Protein AF-A0A1I0MB76-F1 (afdb_monomer)

Mean predicted aligned error: 10.56 Å

Secondary structure (DSSP, 8-state):
----PPP--------------PPP--PSSTT--HHHHHHHHHHHHHTS---HHHHHHHHHHHHHHSTTGGGSHHHHHHHHHHHHHHHHHHHTT--SHHHHHHHHH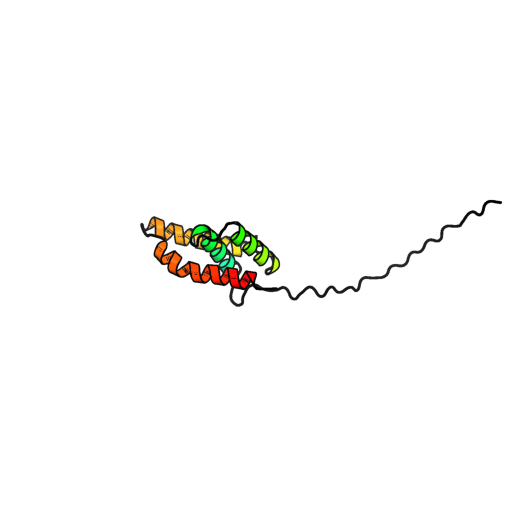HHHHHHHHHHT--

Radius of gyration: 24.71 Å; Cα contacts (8 Å, |Δi|>4): 115; chains: 1; bounding box: 90×26×50 Å

Structure (mmCIF, N/CA/C/O backbone):
data_AF-A0A1I0MB76-F1
#
_entry.id   AF-A0A1I0MB76-F1
#
loop_
_atom_site.group_PDB
_atom_site.id
_atom_site.type_symbol
_atom_site.label_atom_id
_atom_site.label_alt_id
_atom_site.label_comp_id
_atom_site.label_asym_id
_atom_site.label_entity_id
_atom_site.label_seq_id
_atom_site.pdbx_PDB_ins_code
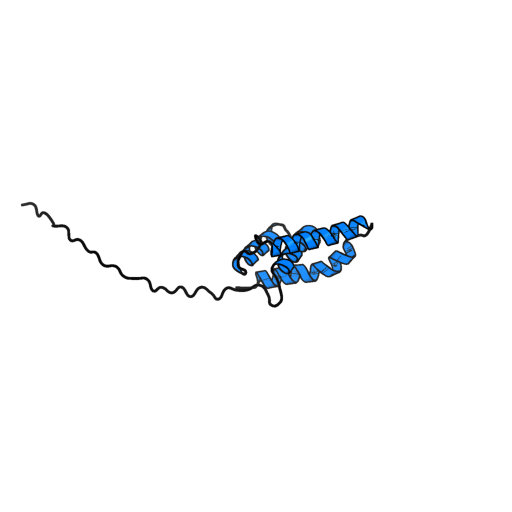_atom_site.Cartn_x
_atom_site.Cartn_y
_atom_site.Cartn_z
_atom_site.occupancy
_atom_site.B_iso_or_equiv
_atom_site.auth_seq_id
_atom_site.auth_comp_id
_atom_site.auth_asym_id
_atom_site.auth_atom_id
_atom_site.pdbx_PDB_model_num
ATOM 1 N N . MET A 1 1 ? 71.201 11.181 -28.711 1.00 39.00 1 MET A N 1
ATOM 2 C CA . MET A 1 1 ? 70.270 11.917 -29.597 1.00 39.00 1 MET A CA 1
ATOM 3 C C . MET A 1 1 ? 68.856 11.601 -29.126 1.00 39.00 1 MET A C 1
ATOM 5 O O . MET A 1 1 ? 68.553 10.429 -28.962 1.00 39.00 1 MET A O 1
ATOM 9 N N . ARG A 1 2 ? 68.070 12.619 -28.752 1.00 37.81 2 ARG A N 1
ATOM 10 C CA . ARG A 1 2 ? 66.749 12.488 -28.106 1.00 37.81 2 ARG A CA 1
ATOM 11 C C . ARG A 1 2 ? 65.664 12.572 -29.180 1.00 37.81 2 ARG A C 1
ATOM 13 O O . ARG A 1 2 ? 65.594 13.574 -29.882 1.00 37.81 2 ARG A O 1
ATOM 20 N N . THR A 1 3 ? 64.851 11.532 -29.305 1.00 42.84 3 THR A N 1
ATOM 21 C CA . THR A 1 3 ? 63.707 11.457 -30.220 1.00 42.84 3 THR A CA 1
ATOM 22 C C . THR A 1 3 ? 62.517 12.174 -29.584 1.00 42.84 3 THR A C 1
ATOM 24 O O . THR A 1 3 ? 62.000 11.731 -28.561 1.00 42.84 3 THR A O 1
ATOM 27 N N . ILE A 1 4 ? 62.106 13.307 -30.153 1.00 53.25 4 ILE A N 1
ATOM 28 C CA . ILE A 1 4 ? 60.871 14.003 -29.773 1.00 53.25 4 ILE A CA 1
ATOM 29 C C . ILE A 1 4 ? 59.750 13.385 -30.611 1.00 53.25 4 ILE A C 1
ATOM 31 O O . ILE A 1 4 ? 59.744 13.505 -31.834 1.00 53.25 4 ILE A O 1
ATOM 35 N N . ILE A 1 5 ? 58.844 12.668 -29.946 1.00 48.53 5 ILE A N 1
ATOM 36 C CA . ILE A 1 5 ? 57.662 12.049 -30.550 1.00 48.53 5 ILE A CA 1
ATOM 37 C C . ILE A 1 5 ? 56.612 13.147 -30.743 1.00 48.53 5 ILE A C 1
ATOM 39 O O . ILE A 1 5 ? 56.170 13.772 -29.779 1.00 48.53 5 ILE A O 1
ATOM 43 N N . ALA A 1 6 ? 56.249 13.397 -32.000 1.00 47.94 6 ALA A N 1
ATOM 44 C CA . ALA A 1 6 ? 55.205 14.334 -32.388 1.00 47.94 6 ALA A CA 1
ATOM 45 C C . ALA A 1 6 ? 53.816 13.770 -32.039 1.00 47.94 6 ALA A C 1
ATOM 47 O O . ALA A 1 6 ? 53.492 12.628 -32.369 1.00 47.94 6 ALA A O 1
ATOM 48 N N . LEU A 1 7 ? 53.004 14.591 -31.365 1.00 50.53 7 LEU A N 1
ATOM 49 C CA . LEU A 1 7 ? 51.611 14.301 -31.036 1.00 50.53 7 LEU A CA 1
ATOM 50 C C . LEU A 1 7 ? 50.786 14.088 -32.309 1.00 50.53 7 LEU A C 1
ATOM 52 O O . LEU A 1 7 ? 50.751 14.951 -33.183 1.00 50.53 7 LEU A O 1
ATOM 56 N N . SER A 1 8 ? 50.057 12.976 -32.358 1.00 47.44 8 SER A N 1
ATOM 57 C CA . SER A 1 8 ? 48.993 12.754 -33.336 1.00 47.44 8 SER A CA 1
ATOM 58 C C . SER A 1 8 ? 47.645 12.937 -32.644 1.00 47.44 8 SER A C 1
ATOM 60 O O . SER A 1 8 ? 47.273 12.154 -31.772 1.00 47.44 8 SER A O 1
ATOM 62 N N . PHE A 1 9 ? 46.928 13.993 -33.028 1.00 49.16 9 PHE A N 1
ATOM 63 C CA . PHE A 1 9 ? 45.505 14.164 -32.750 1.00 49.16 9 PHE A CA 1
ATOM 64 C C . PHE A 1 9 ? 44.727 13.082 -33.506 1.00 49.16 9 PHE A C 1
ATOM 66 O O . PHE A 1 9 ? 44.744 13.059 -34.734 1.00 49.16 9 PHE A O 1
ATOM 73 N N . ALA A 1 10 ? 44.026 12.213 -32.783 1.00 46.84 10 ALA A N 1
ATOM 74 C CA . ALA A 1 10 ? 43.053 11.294 -33.357 1.00 46.84 10 ALA A CA 1
ATOM 75 C C . ALA A 1 10 ? 41.665 11.662 -32.827 1.00 46.84 10 ALA A C 1
ATOM 77 O O . ALA A 1 10 ? 41.241 11.219 -31.762 1.00 46.84 10 ALA A O 1
ATOM 78 N N . ALA A 1 11 ? 40.977 12.517 -33.579 1.00 52.53 11 ALA A N 1
ATOM 79 C CA . ALA A 1 11 ? 39.536 12.660 -33.492 1.00 52.53 11 ALA A CA 1
ATOM 80 C C . ALA A 1 11 ? 38.907 11.587 -34.387 1.00 52.53 11 ALA A C 1
ATOM 82 O O . ALA A 1 11 ? 39.120 11.594 -35.597 1.00 52.53 11 ALA A O 1
ATOM 83 N N . ALA A 1 12 ? 38.122 10.683 -33.808 1.00 51.22 12 ALA A N 1
ATOM 84 C CA . ALA A 1 12 ? 37.139 9.913 -34.557 1.00 51.22 12 ALA A CA 1
ATOM 85 C C . ALA A 1 12 ? 35.989 9.541 -33.622 1.00 51.22 12 ALA A C 1
ATOM 87 O O . ALA A 1 12 ? 36.125 8.732 -32.707 1.00 51.22 12 ALA A O 1
ATOM 88 N N . ALA A 1 13 ? 34.861 10.200 -33.856 1.00 49.28 13 ALA A N 1
ATOM 89 C CA . ALA A 1 13 ? 33.577 9.877 -33.278 1.00 49.28 13 ALA A CA 1
ATOM 90 C C . ALA A 1 13 ? 33.028 8.587 -33.911 1.00 49.28 13 ALA A C 1
ATOM 92 O O . ALA A 1 13 ? 32.963 8.477 -35.132 1.00 49.28 13 ALA A O 1
ATOM 93 N N . ALA A 1 14 ? 32.579 7.654 -33.076 1.00 50.75 14 ALA A N 1
ATOM 94 C CA . ALA A 1 14 ? 31.676 6.559 -33.436 1.00 50.75 14 ALA A CA 1
ATOM 95 C C . ALA A 1 14 ? 30.699 6.401 -32.253 1.00 50.75 14 ALA A C 1
ATOM 97 O O . ALA A 1 14 ? 31.055 5.855 -31.217 1.00 50.75 14 ALA A O 1
ATOM 98 N N . TRP A 1 15 ? 29.619 7.184 -32.191 1.00 48.41 15 TRP A N 1
ATOM 99 C CA . TRP A 1 15 ? 28.280 6.839 -32.698 1.00 48.41 15 TRP A CA 1
ATOM 100 C C . TRP A 1 15 ? 27.774 5.470 -32.212 1.00 48.41 15 TRP A C 1
ATOM 102 O O . TRP A 1 15 ? 27.761 4.479 -32.931 1.00 48.41 15 TRP A O 1
ATOM 112 N N . SER A 1 16 ? 27.369 5.456 -30.942 1.00 52.72 16 SER A N 1
ATOM 113 C CA . SER A 1 16 ? 26.029 5.086 -30.466 1.00 52.72 16 SER A CA 1
ATOM 114 C C . SER A 1 16 ? 25.177 4.167 -31.352 1.00 52.72 16 SER A C 1
ATOM 116 O O . SER A 1 16 ? 24.320 4.667 -32.069 1.00 52.72 16 SER A O 1
ATOM 118 N N . VAL A 1 17 ? 25.287 2.841 -31.202 1.00 48.25 17 VAL A N 1
ATOM 119 C CA . VAL A 1 17 ? 24.149 1.922 -31.426 1.00 48.25 17 VAL A CA 1
ATOM 120 C C . VAL A 1 17 ? 24.273 0.674 -30.541 1.00 48.25 17 VAL A C 1
ATOM 122 O O . VAL A 1 17 ? 24.282 -0.458 -31.009 1.00 48.25 17 VAL A O 1
ATOM 125 N N . ALA A 1 18 ? 24.349 0.854 -29.225 1.00 46.25 18 ALA A N 1
ATOM 126 C CA . ALA A 1 18 ? 23.771 -0.150 -28.342 1.00 46.25 18 ALA A CA 1
ATOM 127 C C . ALA A 1 18 ? 22.366 0.354 -28.032 1.00 46.25 18 ALA A C 1
ATOM 129 O O . ALA A 1 18 ? 22.143 1.046 -27.040 1.00 46.25 18 ALA A O 1
ATOM 130 N N . ALA A 1 19 ? 21.432 0.068 -28.942 1.00 45.03 19 ALA A N 1
ATOM 131 C CA . ALA A 1 19 ? 20.027 0.010 -28.589 1.00 45.03 19 ALA A CA 1
ATOM 132 C C . ALA A 1 19 ? 19.914 -1.074 -27.513 1.00 45.03 19 ALA A C 1
ATOM 134 O O . ALA A 1 19 ? 19.706 -2.249 -27.802 1.00 45.03 19 ALA A O 1
ATOM 135 N N . LEU A 1 20 ? 20.154 -0.671 -26.263 1.00 51.59 20 LEU A N 1
ATOM 136 C CA . LEU A 1 20 ? 19.606 -1.330 -25.099 1.00 51.59 20 LEU A CA 1
ATOM 137 C C . LEU A 1 20 ? 18.125 -1.430 -25.424 1.00 51.59 20 LEU A C 1
ATOM 139 O O . LEU A 1 20 ? 17.416 -0.424 -25.410 1.00 51.59 20 LEU A O 1
ATOM 143 N N . ALA A 1 21 ? 17.694 -2.619 -25.837 1.00 46.84 21 ALA A N 1
ATOM 144 C CA . ALA A 1 21 ? 16.301 -2.983 -25.809 1.00 46.84 21 ALA A CA 1
ATOM 145 C C . ALA A 1 21 ? 15.891 -2.757 -24.356 1.00 46.84 21 ALA A C 1
ATOM 147 O O . ALA A 1 21 ? 16.174 -3.589 -23.494 1.00 46.84 21 ALA A O 1
ATOM 148 N N . ALA A 1 22 ? 15.357 -1.566 -24.069 1.00 48.94 22 ALA A N 1
ATOM 149 C CA . ALA A 1 22 ? 14.722 -1.300 -22.802 1.00 48.94 22 ALA A CA 1
ATOM 150 C C . ALA A 1 22 ? 13.741 -2.461 -22.638 1.00 48.94 22 ALA A C 1
ATOM 152 O O . ALA A 1 22 ? 12.964 -2.704 -23.574 1.00 48.94 22 ALA A O 1
ATOM 153 N N . PRO A 1 23 ? 13.843 -3.249 -21.552 1.00 52.69 23 PR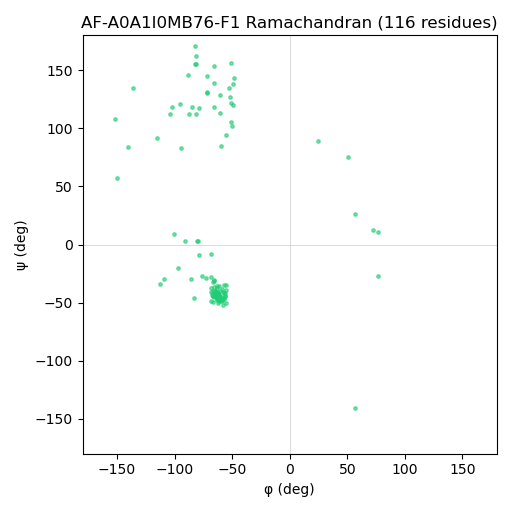O A N 1
ATOM 154 C CA . PRO A 1 23 ? 12.892 -4.321 -21.330 1.00 52.69 23 PRO A CA 1
ATOM 155 C C . PRO A 1 23 ? 11.497 -3.716 -21.507 1.00 52.69 23 PRO A C 1
ATOM 157 O O . PRO A 1 23 ? 11.301 -2.558 -21.110 1.00 52.69 23 PRO A O 1
ATOM 160 N N . PRO A 1 24 ? 10.566 -4.415 -22.185 1.00 54.28 24 PRO A N 1
ATOM 161 C CA . PRO A 1 24 ? 9.216 -3.897 -22.350 1.00 54.28 24 PRO A CA 1
ATOM 162 C C . PRO A 1 24 ? 8.760 -3.468 -20.965 1.00 54.28 24 PRO A C 1
AT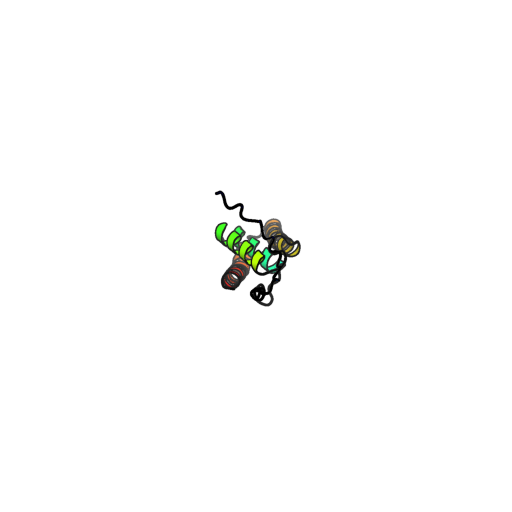OM 164 O O . PRO A 1 24 ? 8.829 -4.289 -20.058 1.00 54.28 24 PRO A O 1
ATOM 167 N N . ALA A 1 25 ? 8.429 -2.183 -20.791 1.00 56.56 25 ALA A N 1
ATOM 168 C CA . ALA A 1 25 ? 8.091 -1.640 -19.484 1.00 56.56 25 ALA A CA 1
ATOM 169 C C . ALA A 1 25 ? 7.033 -2.556 -18.868 1.00 56.56 25 ALA A C 1
ATOM 171 O O . ALA A 1 25 ? 5.897 -2.607 -19.356 1.00 56.56 25 ALA A O 1
ATOM 172 N N . SER A 1 26 ? 7.457 -3.365 -17.896 1.00 70.94 26 SER A N 1
ATOM 173 C CA . SER A 1 26 ? 6.606 -4.333 -17.231 1.00 70.94 26 SER A CA 1
ATOM 174 C C . SER A 1 26 ? 5.512 -3.503 -16.586 1.00 70.94 26 SER A C 1
ATOM 176 O O . SER A 1 26 ? 5.806 -2.664 -15.754 1.00 70.94 26 SER A O 1
ATOM 178 N N . ARG A 1 27 ? 4.267 -3.628 -17.041 1.00 86.12 27 ARG A N 1
ATOM 179 C CA . ARG A 1 27 ? 3.161 -2.830 -16.499 1.00 86.12 27 ARG A CA 1
ATOM 180 C C . ARG A 1 27 ? 2.663 -3.467 -15.212 1.00 86.12 27 ARG A C 1
ATOM 182 O O . ARG A 1 27 ? 2.891 -4.653 -14.987 1.00 86.12 27 ARG A O 1
ATOM 189 N N . LEU A 1 28 ? 1.928 -2.704 -14.408 1.00 90.25 28 LEU A N 1
ATOM 190 C CA . LEU A 1 28 ? 1.142 -3.266 -13.308 1.00 90.25 28 LEU A CA 1
ATOM 191 C C . LEU A 1 28 ? 0.247 -4.427 -13.794 1.00 90.25 28 LEU A C 1
ATOM 193 O O . LEU A 1 28 ? -0.081 -4.488 -14.988 1.00 90.25 28 LEU A O 1
ATOM 197 N N . PRO A 1 29 ? -0.161 -5.346 -12.893 1.00 90.81 29 PRO A N 1
ATOM 198 C CA . PRO A 1 29 ? -1.072 -6.431 -13.243 1.00 90.81 29 PRO A CA 1
ATOM 199 C C . PRO A 1 29 ? -2.297 -5.928 -14.021 1.00 90.81 29 PRO A C 1
ATOM 201 O O . PRO A 1 29 ? -2.809 -4.840 -13.757 1.00 90.81 29 PRO A O 1
ATOM 204 N N . GLN A 1 30 ? -2.773 -6.710 -14.996 1.00 87.19 30 GLN A N 1
ATOM 205 C CA . GLN A 1 30 ? -3.872 -6.282 -15.870 1.00 87.19 30 GLN A CA 1
ATOM 206 C C . GLN A 1 30 ? -5.092 -5.813 -15.066 1.00 87.19 30 GLN A C 1
ATOM 208 O O . GLN A 1 30 ? -5.506 -6.470 -14.111 1.00 87.19 30 GLN A O 1
ATOM 213 N N . GLY A 1 31 ? -5.661 -4.674 -15.470 1.00 83.31 31 GLY A N 1
ATOM 214 C CA . GLY A 1 31 ? -6.817 -4.072 -14.804 1.00 83.31 31 GLY A CA 1
ATOM 215 C C . GLY A 1 31 ? -6.516 -3.434 -13.444 1.00 83.31 31 GLY A C 1
ATOM 216 O O . GLY A 1 31 ? -7.460 -3.137 -12.728 1.00 83.31 31 GLY A O 1
ATOM 217 N N . THR A 1 32 ? -5.241 -3.247 -13.085 1.00 90.50 32 THR A N 1
ATOM 218 C CA . THR A 1 32 ? -4.826 -2.516 -11.877 1.00 90.50 32 THR A CA 1
ATOM 219 C C . THR A 1 32 ? -4.364 -1.112 -12.250 1.00 90.50 32 THR A C 1
ATOM 221 O O . THR A 1 32 ? -3.382 -0.960 -12.984 1.00 90.50 32 THR A O 1
ATOM 224 N N . GLY A 1 33 ? -5.057 -0.098 -11.733 1.00 93.75 33 GLY A N 1
ATOM 225 C CA . GLY A 1 33 ? -4.623 1.296 -11.798 1.00 93.75 33 GLY A CA 1
ATOM 226 C C . GLY A 1 33 ? -3.604 1.663 -10.711 1.00 93.75 33 GLY A C 1
ATOM 227 O O . GLY A 1 33 ? -3.326 0.894 -9.788 1.00 93.75 33 GLY A O 1
ATOM 228 N N . LEU A 1 34 ? -3.015 2.858 -10.814 1.00 95.81 34 LEU 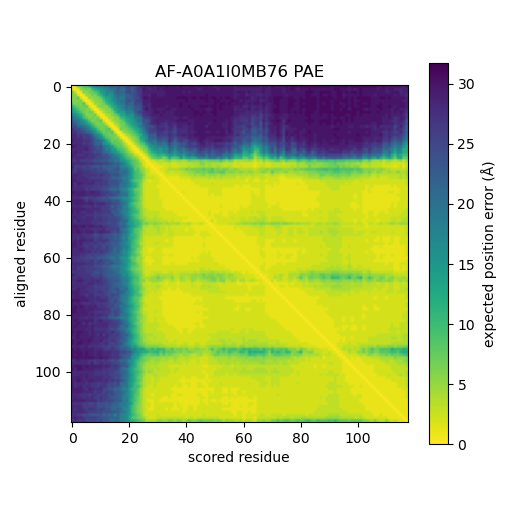A N 1
ATOM 229 C CA . LEU A 1 34 ? -2.134 3.383 -9.761 1.00 95.81 34 LEU A CA 1
ATOM 230 C C . LEU A 1 34 ? -2.903 3.668 -8.464 1.00 95.81 34 LEU A C 1
ATOM 232 O O . LEU A 1 34 ? -2.362 3.467 -7.380 1.00 95.81 34 LEU A O 1
ATOM 236 N N . ASP A 1 35 ? -4.166 4.059 -8.574 1.00 96.81 35 ASP A N 1
ATOM 237 C CA . ASP A 1 35 ? -5.118 4.209 -7.475 1.00 96.81 35 ASP A CA 1
ATOM 238 C C . ASP A 1 35 ? -5.399 2.876 -6.763 1.00 96.81 35 ASP A C 1
ATOM 240 O O . ASP A 1 35 ? -5.252 2.794 -5.541 1.00 96.81 35 ASP A O 1
ATOM 244 N N . ASP A 1 36 ? -5.680 1.797 -7.504 1.00 97.00 36 ASP A N 1
ATOM 245 C CA . ASP A 1 36 ? -5.796 0.447 -6.930 1.00 97.00 36 ASP A CA 1
ATOM 246 C C . ASP A 1 36 ? -4.514 0.056 -6.180 1.00 97.00 36 ASP A C 1
ATOM 248 O O . ASP A 1 36 ? -4.555 -0.522 -5.086 1.00 97.00 36 ASP A O 1
ATOM 252 N N . ALA A 1 37 ? -3.356 0.381 -6.766 1.00 97.12 37 ALA A N 1
ATOM 253 C CA . ALA A 1 37 ? -2.068 0.087 -6.164 1.00 97.12 37 ALA A CA 1
ATOM 254 C C . ALA A 1 37 ? -1.856 0.866 -4.854 1.00 97.12 37 ALA A C 1
ATOM 256 O O . ALA A 1 37 ? -1.378 0.282 -3.877 1.00 97.12 37 ALA A O 1
ATOM 257 N N . GLY A 1 38 ? -2.262 2.136 -4.811 1.00 97.94 38 GLY A N 1
ATOM 258 C CA . GLY A 1 38 ? -2.245 2.978 -3.618 1.00 97.94 38 GLY A CA 1
ATOM 259 C C . GLY A 1 38 ? -3.165 2.467 -2.512 1.00 97.94 38 GLY A C 1
ATOM 260 O O . GLY A 1 38 ? -2.733 2.316 -1.364 1.00 97.94 38 GLY A O 1
ATOM 261 N N . MET A 1 39 ? -4.404 2.098 -2.855 1.00 98.44 39 MET A N 1
ATOM 262 C CA . MET A 1 39 ? -5.339 1.479 -1.908 1.00 98.44 39 MET A CA 1
ATOM 263 C C . MET A 1 39 ? -4.752 0.199 -1.307 1.00 98.44 39 MET A C 1
ATOM 265 O O . MET A 1 39 ? -4.787 0.003 -0.089 1.00 98.44 39 MET A O 1
ATOM 269 N N . ALA A 1 40 ? -4.177 -0.667 -2.147 1.00 98.00 40 ALA A N 1
ATOM 270 C CA . ALA A 1 40 ? -3.582 -1.919 -1.697 1.00 98.00 40 ALA A CA 1
ATOM 271 C C . ALA A 1 40 ? -2.374 -1.697 -0.780 1.00 98.00 40 ALA A C 1
ATOM 273 O O . ALA A 1 40 ? -2.274 -2.377 0.241 1.00 98.00 40 ALA A O 1
ATOM 274 N N . ALA A 1 41 ? -1.500 -0.728 -1.081 1.00 97.88 41 ALA A N 1
ATOM 275 C CA . ALA A 1 41 ? -0.382 -0.371 -0.204 1.00 97.88 41 ALA A CA 1
ATOM 276 C C . ALA A 1 41 ? -0.871 0.092 1.174 1.00 97.88 41 ALA A C 1
ATOM 278 O O . ALA A 1 41 ? -0.340 -0.342 2.201 1.00 97.88 41 ALA A O 1
ATOM 279 N N . TRP A 1 42 ? -1.895 0.950 1.199 1.00 98.38 42 TRP A N 1
ATOM 280 C CA . TRP A 1 42 ? -2.441 1.472 2.445 1.00 98.38 42 TRP A CA 1
ATOM 281 C C . TRP A 1 42 ? -3.115 0.369 3.267 1.00 98.38 42 TRP A C 1
ATOM 283 O O . TRP A 1 42 ? -2.785 0.196 4.442 1.00 98.38 42 TRP A O 1
ATOM 293 N N . TYR A 1 43 ? -4.001 -0.430 2.660 1.00 98.25 43 TYR A N 1
ATOM 294 C CA . TYR A 1 43 ? -4.665 -1.534 3.357 1.00 98.25 43 TYR A CA 1
ATOM 295 C C . TYR A 1 43 ? -3.677 -2.583 3.850 1.00 98.25 43 TYR A C 1
ATOM 297 O O . TYR A 1 43 ? -3.801 -3.040 4.984 1.00 98.25 43 TYR A O 1
ATOM 305 N N . ALA A 1 44 ? -2.678 -2.938 3.042 1.00 97.12 44 ALA A N 1
ATOM 306 C CA . ALA A 1 44 ? -1.683 -3.921 3.433 1.00 97.12 44 ALA A CA 1
ATOM 307 C C . ALA A 1 44 ? -0.933 -3.496 4.702 1.00 97.12 44 ALA A C 1
ATOM 309 O O . ALA A 1 44 ? -0.862 -4.277 5.650 1.00 97.12 44 ALA A O 1
ATOM 310 N N . GLY A 1 45 ? -0.441 -2.254 4.745 1.00 96.75 45 GLY A N 1
ATOM 311 C CA . GLY A 1 45 ? 0.318 -1.743 5.889 1.00 96.75 45 GLY A CA 1
ATOM 312 C C . GLY A 1 45 ? -0.522 -1.449 7.135 1.00 96.75 45 GLY A C 1
ATOM 313 O O . GLY A 1 45 ? -0.004 -1.547 8.242 1.00 96.75 45 GLY A O 1
ATOM 314 N N . ASN A 1 46 ? -1.805 -1.098 6.978 1.00 96.44 46 ASN A N 1
ATOM 315 C CA . ASN A 1 46 ? -2.623 -0.592 8.091 1.00 96.44 46 ASN A CA 1
ATOM 316 C C . ASN A 1 46 ? -3.717 -1.554 8.573 1.00 96.44 46 ASN A C 1
ATOM 318 O O . ASN A 1 46 ? -4.077 -1.511 9.747 1.00 96.44 46 ASN A O 1
ATOM 322 N N . LEU A 1 47 ? -4.266 -2.403 7.698 1.00 95.38 47 LEU A N 1
ATOM 323 C CA . LEU A 1 47 ? -5.330 -3.356 8.047 1.00 95.38 47 LEU A CA 1
ATOM 324 C C . LEU A 1 47 ? -4.872 -4.812 7.978 1.00 95.38 47 LEU A C 1
ATOM 326 O O . LEU A 1 47 ? -5.330 -5.628 8.771 1.00 95.38 47 LEU A O 1
ATOM 330 N N . CYS A 1 48 ? -3.979 -5.145 7.046 1.00 96.38 48 CYS A N 1
ATOM 331 C CA . CYS A 1 48 ? -3.632 -6.537 6.744 1.00 96.38 48 CYS A CA 1
ATOM 332 C C . CYS A 1 48 ? -2.321 -7.002 7.375 1.00 96.38 48 CYS A C 1
ATOM 334 O O . CYS A 1 48 ? -1.852 -8.090 7.052 1.00 96.38 48 CYS A O 1
ATOM 336 N N . GLN A 1 49 ? -1.732 -6.186 8.256 1.00 94.00 49 GLN A N 1
ATOM 337 C CA . GLN A 1 49 ? -0.511 -6.509 9.000 1.00 94.00 49 GLN A CA 1
ATOM 338 C C . GLN A 1 49 ? 0.690 -6.868 8.104 1.00 94.00 49 GLN A C 1
ATOM 340 O O . GLN A 1 49 ? 1.600 -7.576 8.536 1.00 94.00 49 GLN A O 1
ATOM 345 N N . ALA A 1 50 ? 0.730 -6.374 6.862 1.00 96.38 50 ALA A N 1
ATOM 346 C CA . ALA A 1 50 ? 1.931 -6.482 6.048 1.00 96.38 50 ALA A CA 1
ATOM 347 C C . ALA A 1 50 ? 3.042 -5.641 6.686 1.00 96.38 50 ALA A C 1
ATOM 349 O O . ALA A 1 50 ? 2.808 -4.527 7.159 1.00 96.38 50 ALA A O 1
ATOM 350 N N . SER A 1 51 ? 4.265 -6.166 6.692 1.00 97.31 51 SER A N 1
ATOM 351 C CA . SER A 1 51 ? 5.397 -5.439 7.254 1.00 97.31 51 SER A CA 1
ATOM 352 C C . SER A 1 51 ? 5.702 -4.178 6.438 1.00 97.31 51 SER A C 1
ATOM 354 O O . SER A 1 51 ? 5.481 -4.117 5.223 1.00 97.31 51 SER A O 1
ATOM 356 N N . THR A 1 52 ? 6.300 -3.179 7.089 1.00 96.44 52 THR A N 1
ATOM 357 C CA . THR A 1 52 ? 6.765 -1.959 6.414 1.00 96.44 52 THR A CA 1
ATOM 358 C C . THR A 1 52 ? 7.727 -2.274 5.266 1.00 96.44 52 THR A C 1
ATOM 360 O O . THR A 1 52 ? 7.679 -1.615 4.230 1.00 96.44 52 THR A O 1
ATOM 363 N N . SER A 1 53 ? 8.566 -3.310 5.401 1.0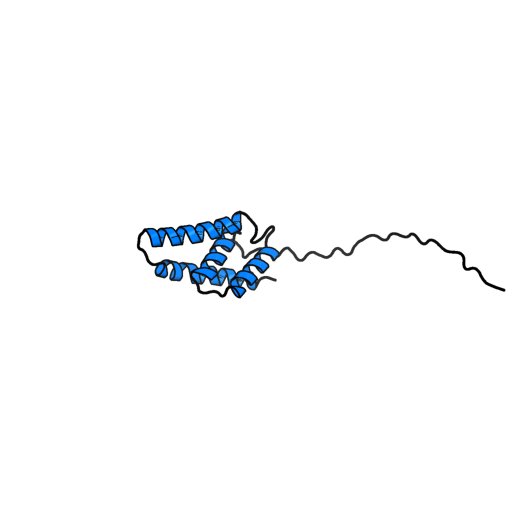0 97.56 53 SER A N 1
ATOM 364 C CA . SER A 1 53 ? 9.483 -3.733 4.337 1.00 97.56 53 SER A CA 1
ATOM 365 C C . SER A 1 53 ? 8.754 -4.322 3.127 1.00 97.56 53 SER A C 1
ATOM 367 O O . SER A 1 53 ? 9.146 -4.037 1.994 1.00 97.56 53 SER A O 1
ATOM 369 N N . THR A 1 54 ? 7.673 -5.081 3.332 1.00 97.81 54 THR A N 1
ATOM 370 C CA . THR A 1 54 ? 6.823 -5.581 2.243 1.00 97.81 54 THR A CA 1
ATOM 371 C C . THR A 1 54 ? 6.160 -4.428 1.497 1.00 97.81 54 THR A C 1
ATOM 373 O O . THR A 1 54 ? 6.228 -4.379 0.270 1.00 97.81 54 THR A O 1
ATOM 376 N N . VAL A 1 55 ? 5.577 -3.466 2.217 1.00 97.94 55 VAL A N 1
ATOM 377 C CA . VAL A 1 55 ? 4.923 -2.301 1.598 1.00 97.94 55 VAL A CA 1
ATOM 378 C C . VAL A 1 55 ? 5.936 -1.431 0.848 1.00 97.94 55 VAL A C 1
ATOM 380 O O . VAL A 1 55 ? 5.646 -0.969 -0.254 1.00 97.94 55 VAL A O 1
ATOM 383 N N . GLN A 1 56 ? 7.139 -1.240 1.394 1.00 98.06 56 GLN A N 1
ATOM 384 C CA . GLN A 1 56 ? 8.193 -0.489 0.716 1.00 98.06 56 GLN A CA 1
ATOM 385 C C . GLN A 1 56 ? 8.671 -1.197 -0.557 1.00 98.06 56 GLN A C 1
ATOM 387 O O . GLN A 1 56 ? 8.790 -0.562 -1.601 1.00 98.06 56 GLN A O 1
ATOM 392 N N . SER A 1 57 ? 8.893 -2.513 -0.489 1.00 97.94 57 SER A N 1
ATOM 393 C CA . SER A 1 57 ? 9.292 -3.313 -1.656 1.00 97.94 57 SER A CA 1
ATOM 394 C C . SER A 1 57 ? 8.230 -3.253 -2.752 1.00 97.94 57 SER A C 1
ATOM 396 O O . SER A 1 57 ? 8.557 -3.099 -3.927 1.00 97.94 57 SER A O 1
ATOM 398 N N . TYR A 1 58 ? 6.957 -3.298 -2.358 1.00 98.12 58 TYR A N 1
ATOM 399 C CA . TYR A 1 58 ? 5.833 -3.128 -3.266 1.00 98.12 58 TYR A CA 1
ATOM 400 C C . TYR A 1 58 ? 5.831 -1.756 -3.948 1.00 98.12 58 TYR A C 1
ATOM 402 O O . TYR A 1 58 ? 5.734 -1.703 -5.170 1.00 98.12 58 TYR A O 1
ATOM 410 N N . ARG A 1 59 ? 6.015 -0.653 -3.207 1.00 97.81 59 ARG A N 1
ATOM 411 C CA . ARG A 1 59 ? 6.120 0.698 -3.796 1.00 97.81 59 ARG A CA 1
ATOM 412 C C . ARG A 1 59 ? 7.265 0.801 -4.792 1.00 97.81 59 ARG A C 1
ATOM 414 O O . ARG A 1 59 ? 7.047 1.231 -5.915 1.00 97.81 59 ARG A O 1
ATOM 421 N N . THR A 1 60 ? 8.447 0.315 -4.420 1.00 97.00 60 THR A N 1
ATOM 422 C CA . THR A 1 60 ? 9.610 0.282 -5.315 1.00 97.00 60 THR A CA 1
ATOM 423 C C . THR A 1 60 ? 9.334 -0.532 -6.576 1.00 97.00 60 THR A C 1
ATOM 425 O O . THR A 1 60 ? 9.748 -0.143 -7.666 1.00 97.00 60 THR A O 1
ATOM 428 N N . LYS A 1 61 ? 8.603 -1.647 -6.461 1.00 96.19 61 LYS A N 1
ATOM 429 C CA . LYS A 1 61 ? 8.194 -2.415 -7.635 1.00 96.19 61 LYS A CA 1
ATOM 430 C C . LYS A 1 61 ? 7.188 -1.636 -8.484 1.00 96.19 61 LYS A C 1
ATOM 432 O O . LYS A 1 61 ? 7.373 -1.566 -9.689 1.00 96.19 61 LYS A O 1
ATOM 437 N N . VAL A 1 62 ? 6.188 -0.984 -7.891 1.00 96.31 62 VAL A N 1
ATOM 438 C CA . VAL A 1 62 ? 5.248 -0.101 -8.609 1.00 96.31 62 VAL A CA 1
ATOM 439 C C . VAL A 1 62 ? 5.984 1.027 -9.347 1.00 96.31 62 VAL A C 1
ATOM 441 O O . VAL A 1 62 ? 5.667 1.286 -10.506 1.00 96.31 62 VAL A O 1
ATOM 444 N N . ASP A 1 63 ? 6.999 1.637 -8.730 1.00 95.56 63 ASP A N 1
ATOM 445 C CA . ASP A 1 63 ? 7.839 2.676 -9.346 1.00 95.56 63 ASP A CA 1
ATOM 446 C C . ASP A 1 63 ? 8.592 2.172 -10.582 1.00 95.56 63 ASP A C 1
ATOM 448 O O . ASP A 1 63 ? 8.762 2.906 -11.553 1.00 95.56 63 ASP A O 1
ATOM 452 N N . ALA A 1 64 ? 9.020 0.909 -10.565 1.00 93.81 64 ALA A N 1
ATOM 453 C CA . ALA A 1 64 ? 9.675 0.278 -11.706 1.00 93.81 64 ALA A CA 1
ATOM 454 C C . ALA A 1 64 ? 8.689 -0.112 -12.823 1.00 93.81 64 ALA A C 1
ATOM 456 O O . ALA A 1 64 ? 9.087 -0.195 -13.985 1.00 93.81 64 ALA A O 1
ATOM 457 N N . LEU A 1 65 ? 7.424 -0.372 -12.476 1.00 92.88 65 LEU A N 1
ATOM 458 C CA . LEU A 1 65 ? 6.419 -0.920 -13.391 1.00 92.88 65 LEU A CA 1
ATOM 459 C C . LEU A 1 65 ? 5.503 0.135 -14.036 1.00 92.88 65 LEU A C 1
ATOM 461 O O . LEU A 1 65 ? 4.841 -0.125 -15.042 1.00 92.88 65 LEU A O 1
ATOM 465 N N . SER A 1 66 ? 5.405 1.326 -13.451 1.00 91.25 66 SER A N 1
ATOM 466 C CA . SER A 1 66 ? 4.485 2.360 -13.918 1.00 91.25 66 SER A CA 1
ATOM 467 C C . SER A 1 66 ? 5.158 3.728 -13.958 1.00 91.25 66 SER A C 1
ATOM 469 O O . SER A 1 66 ? 5.795 4.113 -12.979 1.00 91.25 66 SER A O 1
ATOM 471 N N . PRO A 1 67 ? 4.983 4.518 -15.037 1.00 86.75 67 PRO A N 1
ATOM 472 C CA . PRO A 1 67 ? 5.465 5.893 -15.083 1.00 86.75 67 PRO A CA 1
ATOM 473 C C . PRO A 1 67 ? 4.994 6.699 -13.866 1.00 86.75 67 PRO A C 1
ATOM 475 O O . PRO A 1 67 ? 3.805 6.725 -13.554 1.00 86.75 67 PRO A O 1
ATOM 478 N N . GLY A 1 68 ? 5.938 7.326 -13.164 1.00 85.12 68 GLY A N 1
ATOM 479 C CA . GLY A 1 68 ? 5.695 8.103 -11.942 1.00 85.12 68 GLY A CA 1
ATOM 480 C C . GLY A 1 68 ? 5.449 7.270 -10.676 1.00 85.12 68 GLY A C 1
ATOM 481 O O . GLY A 1 68 ? 5.745 7.745 -9.581 1.00 85.12 68 GLY A O 1
ATOM 482 N N . GLY A 1 69 ? 4.939 6.043 -10.812 1.00 92.69 69 GLY A N 1
ATOM 483 C CA . GLY A 1 69 ? 4.824 5.080 -9.723 1.00 92.69 69 GLY A CA 1
ATOM 484 C C . GLY A 1 69 ? 4.032 5.564 -8.508 1.00 92.69 69 GLY A C 1
ATOM 485 O O . GLY A 1 69 ? 3.014 6.253 -8.611 1.00 92.69 69 GLY A O 1
ATOM 486 N N . SER A 1 70 ? 4.539 5.197 -7.337 1.00 95.62 70 SER A N 1
ATOM 487 C CA . SER A 1 70 ? 3.994 5.512 -6.020 1.00 95.62 70 SER A CA 1
ATOM 488 C C . SER A 1 70 ? 4.083 6.989 -5.623 1.00 95.62 70 SER A C 1
ATOM 490 O O . SER A 1 70 ? 3.484 7.374 -4.623 1.00 95.62 70 SER A O 1
ATOM 492 N N . GLY A 1 71 ? 4.784 7.820 -6.403 1.00 95.06 71 GLY A N 1
ATOM 493 C CA . GLY A 1 71 ? 4.840 9.275 -6.220 1.00 95.06 71 GLY A CA 1
ATOM 494 C C . GLY A 1 71 ? 3.771 10.053 -6.994 1.00 95.06 71 GLY A C 1
ATOM 495 O O . GLY A 1 71 ? 3.792 11.284 -7.004 1.00 95.06 71 GLY A O 1
ATOM 496 N N . THR A 1 72 ? 2.867 9.369 -7.700 1.00 96.56 72 THR A N 1
ATOM 497 C CA . THR A 1 72 ? 1.831 10.019 -8.516 1.00 96.56 72 THR A CA 1
ATOM 498 C C . THR A 1 72 ? 0.616 10.459 -7.696 1.00 96.56 72 THR A C 1
ATOM 500 O O . THR A 1 72 ? 0.300 9.850 -6.670 1.00 96.56 72 THR A O 1
ATOM 503 N N . PRO A 1 73 ? -0.132 11.475 -8.175 1.00 97.88 73 PRO A N 1
ATOM 504 C CA . PRO A 1 73 ? -1.415 11.844 -7.587 1.00 97.88 73 PRO A CA 1
ATOM 505 C C . PRO A 1 73 ? -2.405 10.678 -7.515 1.00 97.88 73 PRO A C 1
ATOM 507 O O . PRO A 1 73 ? -3.077 10.548 -6.499 1.00 97.88 73 PRO A O 1
ATOM 510 N N . ASP A 1 74 ? -2.459 9.823 -8.541 1.00 97.38 74 ASP A N 1
ATOM 511 C CA . ASP A 1 74 ? -3.385 8.683 -8.598 1.00 97.38 74 ASP A CA 1
ATOM 512 C C . ASP A 1 74 ? -3.083 7.661 -7.500 1.00 97.38 74 ASP A C 1
ATOM 514 O O . ASP A 1 74 ? -3.984 7.221 -6.788 1.00 97.38 74 ASP A O 1
ATOM 518 N N . PHE A 1 75 ? -1.802 7.342 -7.292 1.00 98.12 75 PHE A N 1
ATOM 519 C CA . PHE A 1 75 ? -1.400 6.450 -6.211 1.00 98.12 75 PHE A CA 1
ATOM 520 C C . PHE A 1 75 ? -1.781 7.018 -4.841 1.00 98.12 75 PHE A C 1
ATOM 522 O O . PHE A 1 75 ? -2.404 6.335 -4.027 1.00 98.12 75 PHE A O 1
ATOM 529 N N . HIS A 1 76 ? -1.458 8.287 -4.588 1.00 98.38 76 HIS A N 1
ATOM 530 C CA . HIS A 1 76 ? -1.816 8.938 -3.328 1.00 98.38 76 HIS A CA 1
ATOM 531 C C . HIS A 1 76 ? -3.328 9.094 -3.145 1.00 98.38 76 HIS A C 1
ATOM 533 O O . HIS A 1 76 ? -3.818 9.055 -2.017 1.00 98.38 76 HIS A O 1
ATOM 539 N N . GLU A 1 77 ? -4.086 9.251 -4.228 1.00 98.25 77 GLU A N 1
ATOM 540 C CA . GLU A 1 77 ? -5.543 9.271 -4.176 1.00 98.25 77 GLU A CA 1
ATOM 541 C C . GLU A 1 77 ? -6.097 7.923 -3.711 1.00 98.25 77 GLU A C 1
ATOM 543 O O . GLU A 1 77 ? -6.923 7.897 -2.801 1.00 98.25 77 GLU A O 1
ATOM 548 N N . GLY A 1 78 ? -5.563 6.809 -4.213 1.00 98.19 78 GLY A N 1
ATOM 549 C CA . GLY A 1 78 ? -5.893 5.480 -3.701 1.00 98.19 78 GLY A CA 1
ATOM 550 C C . GLY A 1 78 ? -5.625 5.326 -2.198 1.00 98.19 78 GLY A C 1
ATOM 551 O O . GLY A 1 78 ? -6.468 4.831 -1.448 1.00 98.19 78 GLY A O 1
ATOM 552 N N . GLU A 1 79 ? -4.481 5.808 -1.709 1.00 98.44 79 GLU A N 1
ATOM 553 C CA . GLU A 1 79 ? -4.177 5.789 -0.269 1.00 98.44 79 GLU A CA 1
ATOM 554 C C . GLU A 1 79 ? -5.179 6.613 0.548 1.00 98.44 79 GLU A C 1
ATOM 556 O O . GLU A 1 79 ? -5.653 6.169 1.599 1.00 98.44 79 GLU A O 1
ATOM 561 N N . ARG A 1 80 ? -5.524 7.811 0.060 1.00 98.56 80 ARG A N 1
ATOM 562 C CA . ARG A 1 80 ? -6.516 8.685 0.697 1.00 98.56 80 ARG A CA 1
ATOM 563 C C . ARG A 1 80 ? -7.899 8.051 0.717 1.00 98.56 80 ARG A C 1
ATOM 565 O O . ARG A 1 80 ? -8.572 8.138 1.743 1.00 98.56 80 ARG A O 1
ATOM 572 N N . GLN A 1 81 ? -8.313 7.392 -0.362 1.00 98.31 81 GLN A N 1
ATOM 573 C CA . GLN A 1 81 ? -9.590 6.682 -0.422 1.00 98.31 81 GLN A CA 1
ATOM 574 C C . GLN A 1 81 ? -9.642 5.540 0.593 1.00 98.31 81 GLN A C 1
ATOM 576 O O . GLN A 1 81 ? -10.607 5.436 1.351 1.00 98.31 81 GLN A O 1
ATOM 581 N N . ALA A 1 82 ? -8.585 4.729 0.681 1.00 97.81 82 ALA A N 1
ATOM 582 C CA . ALA A 1 82 ? -8.509 3.644 1.654 1.00 97.81 82 ALA A CA 1
ATOM 583 C C . ALA A 1 82 ? -8.598 4.156 3.104 1.00 97.81 82 ALA A C 1
ATOM 585 O O . ALA A 1 82 ? -9.372 3.622 3.907 1.00 97.81 82 ALA A O 1
ATOM 586 N N . LEU A 1 83 ? -7.870 5.234 3.415 1.00 98.00 83 LEU A N 1
ATOM 587 C CA . LEU A 1 83 ? -7.945 5.922 4.704 1.00 98.00 83 LEU A CA 1
ATOM 588 C C . LEU A 1 83 ? -9.348 6.489 4.975 1.00 98.00 83 LEU A C 1
ATOM 590 O O . LEU A 1 83 ? -9.861 6.347 6.084 1.00 98.00 83 LEU A O 1
ATOM 594 N N . SER A 1 84 ? -9.969 7.125 3.979 1.00 98.12 84 SER A N 1
ATOM 595 C CA . SER A 1 84 ? -11.302 7.726 4.089 1.00 98.12 84 SER A CA 1
ATOM 596 C C . SER A 1 84 ? -12.363 6.680 4.428 1.00 98.12 84 SER A C 1
ATOM 598 O O . SER A 1 84 ? -13.098 6.864 5.396 1.00 98.12 84 SER A O 1
ATOM 600 N N . ILE A 1 85 ? -12.365 5.542 3.724 1.00 97.06 85 ILE A N 1
ATOM 601 C CA . ILE A 1 85 ? -13.271 4.413 3.984 1.00 97.06 85 ILE A CA 1
ATOM 602 C C . ILE A 1 85 ? -13.116 3.914 5.427 1.00 97.06 85 ILE A C 1
ATOM 604 O O . ILE A 1 85 ? -14.103 3.721 6.136 1.00 97.06 85 ILE A O 1
ATOM 608 N N . VAL A 1 86 ? -11.876 3.731 5.892 1.00 96.44 86 VAL A N 1
ATOM 609 C CA . VAL A 1 86 ? -11.615 3.292 7.272 1.00 96.44 86 VAL A CA 1
ATOM 610 C C . VAL A 1 86 ? -12.099 4.310 8.299 1.00 96.44 86 VAL A C 1
ATOM 612 O O . VAL A 1 86 ? -12.710 3.932 9.299 1.00 96.44 86 VAL A O 1
ATOM 615 N N . ASN A 1 87 ? -11.828 5.592 8.075 1.00 96.38 87 ASN A N 1
ATOM 616 C CA . ASN A 1 87 ? -12.248 6.646 8.990 1.00 96.38 87 ASN A CA 1
ATOM 617 C C . ASN A 1 87 ? -13.771 6.784 9.035 1.00 96.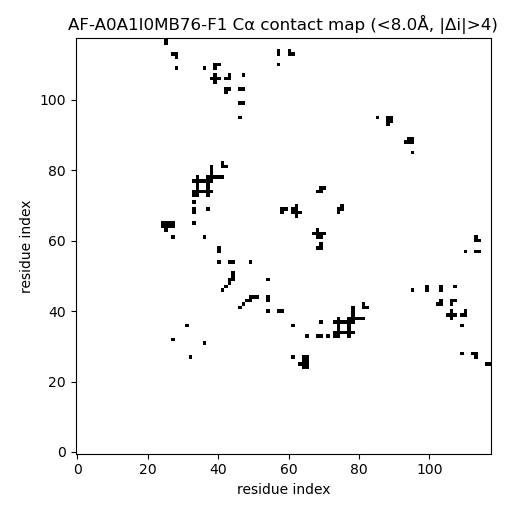38 87 ASN A C 1
ATOM 619 O O . ASN A 1 87 ? -14.309 7.012 10.114 1.00 96.38 87 ASN A O 1
ATOM 623 N N . GLN A 1 88 ? -14.458 6.597 7.906 1.00 97.00 88 GLN A N 1
ATOM 624 C CA . GLN A 1 88 ? -15.915 6.600 7.855 1.00 97.00 88 GLN A CA 1
ATOM 625 C C . GLN A 1 88 ? -16.509 5.473 8.708 1.00 97.00 88 GLN A C 1
ATOM 627 O O . GLN A 1 88 ? -17.328 5.748 9.579 1.00 97.00 88 GLN A O 1
ATOM 632 N N . ILE A 1 89 ? -16.038 4.231 8.537 1.00 95.50 89 ILE A N 1
ATOM 633 C CA . ILE A 1 89 ? -16.516 3.084 9.333 1.00 95.50 89 ILE A CA 1
ATOM 634 C C . ILE A 1 89 ? -16.333 3.349 10.830 1.00 95.50 89 ILE A C 1
ATOM 636 O O . ILE A 1 89 ? -17.245 3.126 11.623 1.00 95.50 89 ILE A O 1
ATOM 640 N N . ARG A 1 90 ? -15.170 3.884 11.222 1.00 93.81 90 ARG A N 1
ATOM 641 C CA . ARG A 1 90 ? -14.891 4.233 12.622 1.00 93.81 90 ARG A CA 1
ATOM 642 C C . ARG A 1 90 ? -15.799 5.349 13.138 1.00 93.81 90 ARG A C 1
ATOM 644 O O . ARG A 1 90 ? -16.238 5.284 14.282 1.00 93.81 90 ARG A O 1
ATOM 651 N N . ALA A 1 91 ? -16.079 6.365 12.322 1.00 95.50 91 ALA A N 1
ATOM 652 C CA . ALA A 1 91 ? -16.963 7.472 12.688 1.00 95.50 91 ALA A CA 1
ATOM 653 C C . ALA A 1 91 ? -18.418 7.016 12.889 1.00 95.50 91 ALA A C 1
ATOM 655 O O . ALA A 1 91 ? -19.118 7.559 13.739 1.00 95.50 91 ALA A O 1
ATOM 656 N N . GLU A 1 92 ? -18.849 5.986 12.161 1.00 94.69 92 GLU A N 1
ATOM 657 C CA . GLU A 1 92 ? -20.162 5.344 12.304 1.00 94.69 92 GLU A CA 1
ATOM 658 C C . GLU A 1 92 ? -20.221 4.357 13.492 1.00 94.69 92 GLU A C 1
ATOM 660 O O . GLU A 1 92 ? -21.242 3.710 13.718 1.00 94.69 92 GLU A O 1
ATOM 665 N N . GLY A 1 93 ? -19.144 4.245 14.280 1.00 89.81 93 GLY A N 1
ATOM 666 C CA . GLY A 1 93 ? -19.045 3.324 15.416 1.00 89.81 93 GLY A CA 1
ATOM 667 C C . GLY A 1 93 ? -18.796 1.867 15.017 1.00 89.81 93 GLY A C 1
ATOM 668 O O . GLY A 1 93 ? -18.901 0.977 15.861 1.00 89.81 93 GLY A O 1
ATOM 669 N N . GLY A 1 94 ? -18.474 1.615 13.747 1.00 89.06 94 GLY A N 1
ATOM 670 C CA . GLY A 1 94 ? -18.166 0.295 13.218 1.00 89.06 94 GLY A CA 1
ATOM 671 C C . GLY A 1 94 ? -16.729 -0.151 13.491 1.00 89.06 94 GLY A C 1
ATOM 672 O O . GLY A 1 94 ? -15.800 0.648 13.635 1.00 89.06 94 GLY A O 1
ATOM 673 N N . ASP A 1 95 ? -16.546 -1.468 13.510 1.00 91.12 95 ASP A N 1
ATOM 674 C CA . ASP A 1 95 ? -15.240 -2.122 13.479 1.00 91.12 95 ASP A CA 1
ATOM 675 C C . ASP A 1 95 ? -14.799 -2.356 12.024 1.00 91.12 95 ASP A C 1
ATOM 677 O O . ASP A 1 95 ? -15.595 -2.641 11.131 1.00 91.12 95 ASP A O 1
ATOM 681 N N . THR A 1 96 ? -13.496 -2.258 11.779 1.00 93.38 96 THR A N 1
ATOM 682 C CA . THR A 1 96 ? -12.874 -2.526 10.483 1.00 93.38 96 THR A CA 1
ATOM 683 C C . THR A 1 96 ? -12.649 -4.018 10.200 1.00 93.38 96 THR A C 1
ATOM 685 O O . THR A 1 96 ? -12.067 -4.333 9.165 1.00 93.38 96 THR A O 1
ATOM 688 N N . SER A 1 97 ? -13.061 -4.944 11.075 1.00 93.69 97 SER A N 1
ATOM 689 C CA . SER A 1 97 ? -12.867 -6.392 10.873 1.00 93.69 97 SER A CA 1
ATOM 690 C C . SER A 1 97 ? -13.577 -6.943 9.636 1.00 93.69 97 SER A C 1
ATOM 692 O O . SER A 1 97 ? -12.983 -7.711 8.882 1.00 93.69 97 SER A O 1
ATOM 694 N N . GLU A 1 98 ? -14.814 -6.530 9.364 1.00 91.75 98 GLU A N 1
ATOM 695 C CA . GLU A 1 98 ? -15.517 -6.955 8.147 1.00 91.75 98 GLU A CA 1
ATOM 696 C C . GLU A 1 98 ? -14.832 -6.390 6.893 1.00 91.75 98 GLU A C 1
ATOM 698 O O . GLU A 1 98 ? -14.647 -7.085 5.888 1.00 91.75 98 GLU A O 1
ATOM 703 N N . LEU A 1 99 ? -14.382 -5.131 6.969 1.00 94.44 99 LEU A N 1
ATOM 704 C CA . LEU A 1 99 ? -13.607 -4.518 5.898 1.00 94.44 99 LEU A CA 1
ATOM 705 C C . LEU A 1 99 ? -12.313 -5.304 5.658 1.00 94.44 99 LEU A C 1
ATOM 707 O O . LEU A 1 99 ? -12.024 -5.634 4.509 1.00 94.44 99 LEU A O 1
ATOM 711 N N . SER A 1 100 ? -11.554 -5.630 6.709 1.00 94.62 100 SER A N 1
ATOM 712 C CA . SER A 1 100 ? -10.270 -6.328 6.589 1.00 94.62 100 SER A CA 1
ATOM 713 C C . SER A 1 100 ? -10.434 -7.717 5.972 1.00 94.62 100 SER A C 1
ATOM 715 O O . SER A 1 100 ? -9.692 -8.054 5.050 1.00 94.62 100 SER A O 1
ATOM 717 N N . GLN A 1 101 ? -11.457 -8.480 6.369 1.00 95.00 101 GLN A N 1
ATOM 718 C CA . GLN 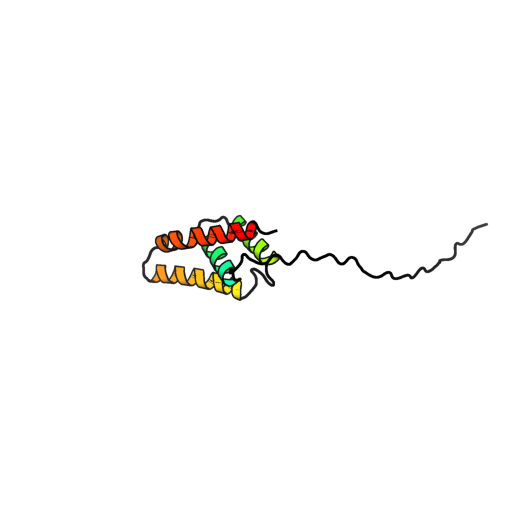A 1 101 ? -11.765 -9.791 5.780 1.00 95.00 101 GLN A CA 1
ATOM 719 C C . GLN A 1 101 ? -11.997 -9.717 4.264 1.00 95.00 101 GLN A C 1
ATOM 721 O O . GLN A 1 101 ? -11.614 -10.628 3.531 1.00 95.00 101 GLN A O 1
ATOM 726 N N . ARG A 1 102 ? -12.584 -8.618 3.779 1.00 94.25 102 ARG A N 1
ATOM 727 C CA . ARG A 1 102 ? -12.846 -8.399 2.351 1.00 94.25 102 ARG A CA 1
ATOM 728 C C . ARG A 1 102 ? -11.639 -7.859 1.591 1.00 94.25 102 ARG A C 1
ATOM 730 O O . ARG A 1 102 ? -11.355 -8.324 0.488 1.00 94.25 102 ARG A O 1
ATOM 737 N N . VAL A 1 103 ? -10.952 -6.852 2.132 1.00 96.44 103 VAL A N 1
ATOM 738 C CA . VAL A 1 103 ? -9.901 -6.140 1.385 1.00 96.44 103 VAL A CA 1
ATOM 739 C C . VAL A 1 103 ? -8.545 -6.819 1.485 1.00 96.44 103 VAL A C 1
ATOM 741 O O . VAL A 1 103 ? -7.770 -6.739 0.537 1.00 96.44 103 VAL A O 1
ATOM 744 N N . CYS A 1 104 ? -8.245 -7.526 2.576 1.00 97.25 104 CYS A N 1
ATOM 745 C CA . CYS A 1 104 ? -6.914 -8.092 2.770 1.00 97.25 104 CYS A CA 1
ATOM 746 C C . CYS A 1 104 ? -6.539 -9.189 1.774 1.00 97.25 104 CYS A C 1
ATOM 748 O O . CYS A 1 104 ? -5.452 -9.085 1.204 1.00 97.25 104 CYS A O 1
ATOM 750 N N . PRO A 1 105 ? -7.407 -10.168 1.454 1.00 97.12 105 PRO A N 1
ATOM 751 C CA . PRO A 1 105 ? -7.098 -11.141 0.408 1.00 97.12 105 PRO A CA 1
ATOM 752 C C . PRO A 1 105 ? -6.815 -10.473 -0.946 1.00 97.12 105 PRO A C 1
ATOM 754 O O . PRO A 1 105 ? -5.862 -10.838 -1.634 1.00 97.12 105 PRO A O 1
ATOM 757 N N . ARG A 1 106 ? -7.594 -9.443 -1.310 1.00 95.31 106 ARG A N 1
ATOM 758 C CA . ARG A 1 106 ? -7.427 -8.713 -2.577 1.00 95.31 106 ARG A CA 1
ATOM 759 C C . ARG A 1 106 ? -6.135 -7.894 -2.600 1.00 95.31 106 ARG A C 1
ATOM 761 O O . ARG A 1 106 ? -5.388 -7.986 -3.571 1.00 95.31 106 ARG A O 1
ATOM 768 N N . SER A 1 107 ? -5.868 -7.115 -1.553 1.00 97.06 107 SER A N 1
ATOM 769 C CA . SER A 1 107 ? -4.684 -6.253 -1.460 1.00 97.06 107 SER A CA 1
ATOM 770 C C . SER A 1 107 ? -3.397 -7.070 -1.418 1.00 97.06 107 SER A C 1
ATOM 772 O O . SER A 1 107 ? -2.460 -6.769 -2.153 1.00 97.06 107 SER A O 1
ATOM 774 N N . LEU A 1 108 ? -3.360 -8.145 -0.625 1.00 97.38 108 LEU A N 1
ATOM 775 C CA . LEU A 1 108 ? -2.195 -9.027 -0.552 1.00 97.38 108 LEU A CA 1
ATOM 776 C C . LEU A 1 108 ? -1.966 -9.771 -1.873 1.00 97.38 108 LEU A C 1
ATOM 778 O O . LEU A 1 108 ? -0.835 -9.816 -2.345 1.00 97.38 108 LEU A O 1
ATOM 782 N N . SER A 1 109 ? -3.027 -10.260 -2.526 1.00 96.69 109 SER A N 1
ATOM 783 C CA . SER A 1 109 ? -2.918 -10.876 -3.857 1.00 96.69 109 SER A CA 1
ATOM 784 C C . SER A 1 109 ? -2.433 -9.888 -4.921 1.00 96.69 109 SER A C 1
ATOM 786 O O . SER A 1 109 ? -1.703 -10.260 -5.841 1.00 96.69 109 SER A O 1
ATOM 788 N N . LEU A 1 110 ? 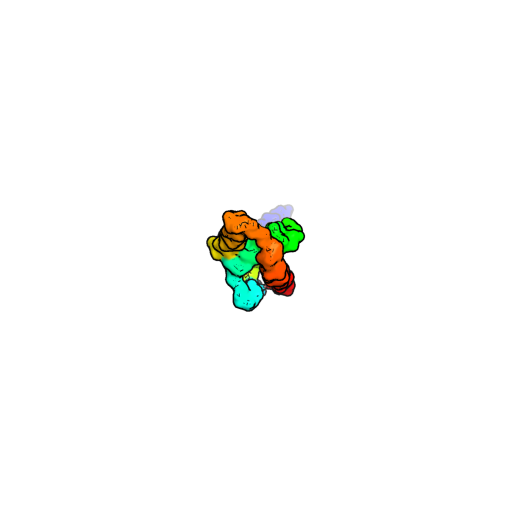-2.830 -8.615 -4.839 1.00 96.50 110 LEU A N 1
ATOM 789 C CA . LEU A 1 110 ? -2.311 -7.602 -5.751 1.00 96.50 110 LEU A CA 1
ATOM 790 C C . LEU A 1 110 ? -0.818 -7.351 -5.519 1.00 96.50 110 LEU A C 1
ATOM 792 O O . LEU A 1 110 ? -0.057 -7.316 -6.487 1.00 96.50 110 LEU A O 1
ATOM 796 N N . ILE A 1 111 ? -0.397 -7.231 -4.258 1.00 97.12 111 ILE A N 1
ATOM 797 C CA . ILE A 1 111 ? 1.017 -7.087 -3.902 1.00 97.12 111 ILE A CA 1
ATOM 798 C C . ILE A 1 111 ? 1.810 -8.279 -4.429 1.00 97.12 111 ILE A C 1
ATOM 800 O O . ILE A 1 111 ? 2.768 -8.082 -5.167 1.00 97.12 111 ILE A O 1
ATOM 804 N N . GLU A 1 112 ? 1.383 -9.504 -4.130 1.00 97.19 112 GLU A N 1
ATOM 805 C CA . GLU A 1 112 ? 2.048 -10.729 -4.578 1.00 97.19 112 GLU A CA 1
ATOM 806 C C . GLU A 1 112 ? 2.210 -10.768 -6.102 1.00 97.19 112 GLU A C 1
ATOM 808 O O . GLU A 1 112 ? 3.320 -10.937 -6.606 1.00 97.19 112 GLU A O 1
ATOM 813 N N . ARG A 1 113 ? 1.126 -10.525 -6.850 1.00 96.19 113 ARG A N 1
ATOM 814 C CA . ARG A 1 113 ? 1.163 -10.515 -8.320 1.00 96.19 113 ARG A CA 1
ATOM 815 C C . ARG A 1 113 ? 2.062 -9.419 -8.871 1.00 96.19 113 ARG A C 1
ATOM 817 O O . ARG A 1 113 ? 2.748 -9.656 -9.854 1.00 96.19 113 ARG A O 1
ATOM 824 N N . THR A 1 114 ? 2.082 -8.246 -8.244 1.00 95.88 114 THR A N 1
ATOM 825 C CA . THR A 1 114 ? 2.954 -7.137 -8.656 1.00 95.88 114 THR A CA 1
ATOM 826 C C . THR A 1 114 ? 4.422 -7.465 -8.397 1.00 95.88 114 THR A C 1
ATOM 828 O O . THR A 1 114 ? 5.277 -7.211 -9.244 1.00 95.88 114 THR A O 1
ATOM 831 N N . MET A 1 115 ? 4.717 -8.084 -7.254 1.00 96.19 115 MET A N 1
ATOM 832 C CA . MET A 1 115 ? 6.066 -8.515 -6.884 1.00 96.19 115 MET A CA 1
ATOM 833 C C . MET A 1 115 ? 6.585 -9.658 -7.764 1.00 96.19 115 MET A C 1
ATOM 835 O O . MET A 1 115 ? 7.791 -9.755 -7.968 1.00 96.19 115 MET A O 1
ATOM 839 N N . ALA A 1 116 ? 5.694 -10.488 -8.309 1.00 95.38 116 ALA A N 1
ATOM 840 C CA . ALA A 1 116 ? 6.037 -11.585 -9.212 1.00 95.38 116 ALA A CA 1
ATOM 841 C C . ALA A 1 116 ? 6.325 -11.147 -10.662 1.00 95.38 116 ALA A C 1
ATOM 843 O O . ALA A 1 116 ? 6.768 -11.967 -11.467 1.00 95.38 116 ALA A O 1
ATOM 844 N N . LEU A 1 117 ? 6.063 -9.885 -11.021 1.00 90.75 117 LEU A N 1
ATOM 845 C CA . LEU A 1 117 ? 6.351 -9.378 -12.363 1.00 90.75 117 LEU A CA 1
ATOM 846 C C . LEU A 1 117 ? 7.865 -9.221 -12.581 1.00 90.75 117 LEU A C 1
ATOM 848 O O . LEU A 1 117 ? 8.567 -8.850 -11.637 1.00 90.75 117 LEU A O 1
ATOM 852 N N . PRO A 1 118 ? 8.375 -9.462 -13.803 1.00 84.12 118 PRO A N 1
ATOM 853 C CA . PRO A 1 118 ? 9.787 -9.268 -14.132 1.00 84.12 118 PRO A CA 1
ATOM 854 C C . PRO A 1 118 ? 10.188 -7.794 -14.011 1.00 84.12 118 PRO A C 1
ATOM 856 O O . PRO A 1 118 ? 9.451 -6.917 -14.516 1.00 84.12 118 PRO A O 1
#

Foldseek 3Di:
DDDDDDDDDDDDDDDDDPPPVPPPQAAQDPPDDLLNLLLLLLCCVPPVVNDPVLSVLLQVLQVSRDPCGCVDPSSVNSVVVNVVVCVVCVVVVHDCPVVSVPVNVVSVVSSVRSSPTD

Solvent-accessible surface area (backbone atoms only — not comparable to full-atom values): 6929 Å² total; per-residue (Å²): 139,87,85,82,82,79,87,79,89,82,88,78,91,78,82,88,78,80,76,70,75,69,70,77,77,37,60,60,54,90,96,53,51,53,28,56,51,18,24,24,46,41,41,26,54,73,62,52,74,40,50,70,68,57,42,50,53,45,39,56,45,41,44,70,25,34,92,70,21,64,79,29,71,50,10,50,45,15,29,49,50,46,52,48,56,54,51,49,41,48,74,74,72,45,75,63,64,69,54,35,70,62,45,33,64,54,25,50,51,49,46,52,54,47,68,70,53,120

pLDDT: mean 85.18, std 19.36, range [37.81, 98.56]

Sequence (118 aa):
MRTIIALSFAAAAAWSVAALAAPPASRLPQGTGLDDAGMAAWYAGNLCQASTSTVQSYRTKVDALSPGGSGTPDFHEGERQALSIVNQIRAEGGDTSELSQRVCPRSLSLIERTMALP